Protein AF-A0ABD5WIT3-F1 (afdb_monomer_lite)

Structure (mmCIF, N/CA/C/O backbone):
data_AF-A0ABD5WIT3-F1
#
_entry.id   AF-A0ABD5WIT3-F1
#
loop_
_atom_site.group_PDB
_atom_site.id
_atom_site.type_symbol
_atom_site.label_atom_id
_atom_site.label_alt_id
_atom_site.label_comp_id
_atom_site.label_asym_id
_atom_site.label_entity_id
_atom_site.label_seq_id
_at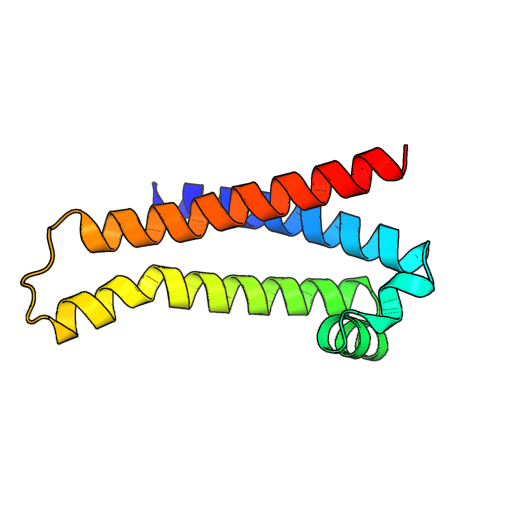om_site.pdbx_PDB_ins_code
_atom_site.Cartn_x
_atom_site.Cartn_y
_atom_site.Cartn_z
_atom_site.occupancy
_atom_site.B_iso_or_equiv
_atom_site.auth_seq_id
_atom_site.auth_comp_id
_atom_site.auth_asym_id
_atom_site.auth_atom_id
_atom_site.pdbx_PDB_model_num
ATOM 1 N N . MET A 1 1 ? -11.327 -15.765 6.861 1.00 55.47 1 MET A N 1
ATOM 2 C CA . MET A 1 1 ? -11.688 -15.205 5.536 1.00 55.47 1 MET A CA 1
ATOM 3 C C . MET A 1 1 ? -11.365 -13.712 5.403 1.00 55.47 1 MET A C 1
ATOM 5 O O . MET A 1 1 ? -10.609 -13.370 4.510 1.00 55.47 1 MET A O 1
ATOM 9 N N . ARG A 1 2 ? -11.800 -12.834 6.323 1.00 69.38 2 ARG A N 1
ATOM 10 C CA . ARG A 1 2 ? -11.627 -11.361 6.233 1.00 69.38 2 ARG A CA 1
ATOM 11 C C . ARG A 1 2 ? -10.185 -10.846 6.015 1.00 69.38 2 ARG A C 1
ATOM 13 O O . ARG A 1 2 ? -9.985 -9.923 5.238 1.00 69.38 2 ARG A O 1
ATOM 20 N N . ARG A 1 3 ? -9.174 -11.452 6.659 1.00 75.12 3 ARG A N 1
ATOM 21 C CA . ARG A 1 3 ? -7.756 -11.041 6.523 1.00 75.12 3 ARG A CA 1
ATOM 22 C C . ARG A 1 3 ? -7.177 -11.315 5.132 1.00 75.12 3 ARG A C 1
ATOM 24 O O . ARG A 1 3 ? -6.445 -10.486 4.611 1.00 75.12 3 ARG A O 1
ATOM 31 N N . VAL A 1 4 ? -7.540 -12.450 4.530 1.00 82.88 4 VAL A N 1
ATOM 32 C CA . VAL A 1 4 ? -7.077 -12.831 3.185 1.00 82.88 4 VAL A CA 1
ATOM 33 C C . VAL A 1 4 ? -7.643 -11.868 2.145 1.00 82.88 4 VAL A C 1
ATOM 35 O O . VAL A 1 4 ? -6.913 -11.425 1.270 1.00 82.88 4 VAL A O 1
ATOM 38 N N . THR A 1 5 ? -8.909 -11.469 2.287 1.00 85.44 5 THR A N 1
ATOM 39 C CA . THR A 1 5 ? -9.546 -10.490 1.396 1.00 85.44 5 THR A CA 1
ATOM 40 C C . THR A 1 5 ? -8.882 -9.112 1.475 1.00 85.44 5 THR A C 1
ATOM 42 O O . THR A 1 5 ? -8.625 -8.504 0.443 1.00 85.44 5 THR A O 1
ATOM 45 N N . LEU A 1 6 ? -8.554 -8.635 2.682 1.00 83.44 6 LEU A N 1
ATOM 46 C CA . LEU A 1 6 ? -7.845 -7.362 2.873 1.00 83.44 6 LEU A CA 1
ATOM 47 C C . LEU A 1 6 ? -6.425 -7.401 2.291 1.00 83.44 6 LEU A C 1
ATOM 49 O O . LEU A 1 6 ? -6.015 -6.468 1.605 1.00 83.44 6 LEU A O 1
ATOM 53 N N . ALA A 1 7 ? -5.701 -8.500 2.516 1.00 84.75 7 ALA A N 1
ATOM 54 C CA . ALA A 1 7 ? -4.371 -8.698 1.947 1.00 84.75 7 ALA A CA 1
ATOM 55 C C . ALA A 1 7 ? -4.412 -8.769 0.413 1.00 84.75 7 ALA A C 1
ATOM 57 O O . ALA A 1 7 ? -3.576 -8.158 -0.247 1.00 84.75 7 ALA A O 1
ATOM 58 N N . ALA A 1 8 ? -5.404 -9.460 -0.156 1.00 86.12 8 ALA A N 1
ATOM 59 C CA . ALA A 1 8 ? -5.602 -9.542 -1.599 1.00 86.12 8 ALA A CA 1
ATOM 60 C C . ALA A 1 8 ? -5.913 -8.167 -2.210 1.00 86.12 8 ALA A C 1
ATOM 62 O O . ALA A 1 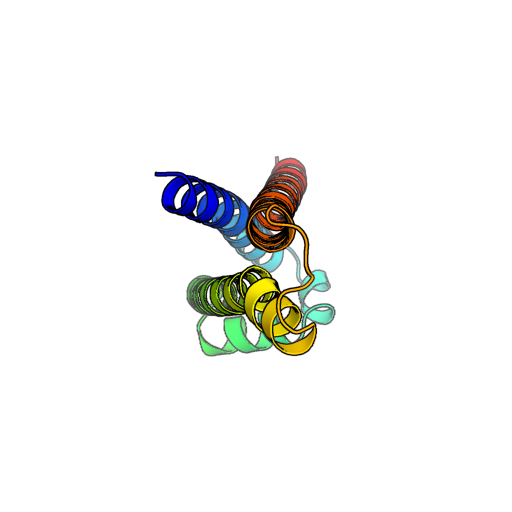8 ? -5.295 -7.796 -3.202 1.00 86.12 8 ALA A O 1
ATOM 63 N N . ALA A 1 9 ? -6.807 -7.384 -1.596 1.00 87.12 9 ALA A N 1
ATOM 64 C CA . ALA A 1 9 ? -7.114 -6.030 -2.058 1.00 87.12 9 ALA A CA 1
ATOM 65 C C . ALA A 1 9 ? -5.866 -5.128 -2.047 1.00 87.12 9 ALA A C 1
ATOM 67 O O . ALA A 1 9 ? -5.592 -4.445 -3.034 1.00 87.12 9 ALA A O 1
ATOM 68 N N . LEU A 1 10 ? -5.072 -5.175 -0.969 1.00 87.50 10 LEU A N 1
ATOM 69 C CA . LEU A 1 10 ? -3.815 -4.428 -0.877 1.00 87.50 10 LEU A CA 1
ATOM 70 C C . LEU A 1 10 ? -2.809 -4.864 -1.951 1.00 87.50 10 LEU A C 1
ATOM 72 O O . LEU A 1 10 ? -2.204 -4.009 -2.595 1.00 87.50 10 LEU A O 1
ATOM 76 N N . LEU A 1 11 ? -2.642 -6.175 -2.150 1.00 89.62 11 LEU A N 1
ATOM 77 C CA . LEU A 1 11 ? -1.747 -6.735 -3.166 1.00 89.62 11 LEU A CA 1
ATOM 78 C C . LEU A 1 11 ? -2.128 -6.278 -4.573 1.00 89.62 11 LEU A C 1
ATOM 80 O O . LEU A 1 11 ? -1.254 -5.863 -5.328 1.00 89.62 11 LEU A O 1
ATOM 84 N N . VAL A 1 12 ? -3.418 -6.319 -4.911 1.00 89.88 12 VAL A N 1
ATOM 85 C CA . VAL A 1 12 ? -3.917 -5.874 -6.219 1.00 89.88 12 VAL A CA 1
ATOM 86 C C . VAL A 1 12 ? -3.655 -4.383 -6.418 1.00 89.88 12 VAL A C 1
ATOM 88 O O . VAL A 1 12 ? -3.056 -4.004 -7.424 1.00 89.88 12 VAL A O 1
ATOM 91 N N . GLY A 1 13 ? -4.034 -3.542 -5.448 1.00 86.62 13 GLY A N 1
ATOM 92 C CA . GLY A 1 13 ? -3.812 -2.097 -5.530 1.00 86.62 13 GLY A CA 1
ATOM 93 C C . GLY A 1 13 ? -2.332 -1.750 -5.686 1.00 86.62 13 GLY A C 1
ATOM 94 O O . GLY A 1 13 ? -1.958 -0.992 -6.579 1.00 86.62 13 GLY A O 1
ATOM 95 N N . LYS A 1 14 ? -1.463 -2.356 -4.866 1.00 89.19 14 LYS A N 1
ATOM 96 C CA . LYS A 1 14 ? -0.020 -2.096 -4.924 1.00 89.19 14 LYS A CA 1
ATOM 97 C C . LYS A 1 14 ? 0.638 -2.665 -6.178 1.00 89.19 14 LYS A C 1
ATOM 99 O O . LYS A 1 14 ? 1.567 -2.056 -6.698 1.00 89.19 14 LYS A O 1
ATOM 104 N N . GLY A 1 15 ? 0.153 -3.800 -6.679 1.00 83.19 15 GLY A N 1
ATOM 105 C CA . GLY A 1 15 ? 0.604 -4.369 -7.944 1.00 83.19 15 GLY A CA 1
ATOM 106 C C . GLY A 1 15 ? 0.346 -3.419 -9.112 1.00 83.19 15 GLY A C 1
ATOM 107 O O . GLY A 1 15 ? 1.248 -3.173 -9.909 1.00 83.19 15 GLY A O 1
ATOM 108 N N . LEU A 1 16 ? -0.845 -2.821 -9.173 1.00 84.69 16 LEU A N 1
ATOM 109 C CA . LEU A 1 16 ? -1.188 -1.853 -10.214 1.00 84.69 16 LEU A CA 1
ATOM 110 C C . LEU A 1 16 ? -0.301 -0.592 -10.154 1.00 84.69 16 LEU A C 1
ATOM 112 O O . LEU A 1 16 ? 0.240 -0.171 -11.176 1.00 84.69 16 LEU A O 1
ATOM 116 N N . ASP A 1 17 ? -0.103 -0.035 -8.956 1.00 87.56 17 ASP A N 1
ATOM 117 C CA . ASP A 1 17 ? 0.811 1.090 -8.693 1.00 87.56 17 ASP A CA 1
ATOM 118 C C . ASP A 1 17 ? 2.259 0.774 -9.105 1.00 87.56 17 ASP A C 1
ATOM 120 O O . ASP A 1 17 ? 2.929 1.581 -9.751 1.00 87.56 17 ASP A O 1
ATOM 124 N N . ALA A 1 18 ? 2.736 -0.432 -8.788 1.00 83.50 18 ALA A N 1
ATOM 125 C CA . ALA A 1 18 ? 4.077 -0.890 -9.128 1.00 83.50 18 ALA A CA 1
ATOM 126 C C . ALA A 1 18 ? 4.306 -0.971 -10.637 1.00 83.50 18 ALA A C 1
ATOM 128 O O . ALA A 1 18 ? 5.308 -0.451 -11.133 1.00 83.50 18 ALA A O 1
ATOM 129 N N . VAL A 1 19 ? 3.381 -1.595 -11.370 1.00 82.50 19 VAL A N 1
ATOM 130 C CA . VAL A 1 19 ? 3.489 -1.685 -12.831 1.00 82.50 19 VAL A CA 1
ATOM 131 C C . VAL A 1 19 ? 3.450 -0.285 -13.438 1.00 82.50 19 VAL A C 1
ATOM 133 O O . VAL A 1 19 ? 4.329 0.050 -14.230 1.00 82.50 19 VAL A O 1
ATOM 136 N N . SER A 1 20 ? 2.505 0.558 -13.014 1.00 80.75 20 SER A N 1
ATOM 137 C CA . SER A 1 20 ? 2.423 1.947 -13.467 1.00 80.75 20 SER A CA 1
ATOM 138 C C . SER A 1 20 ? 3.734 2.712 -13.237 1.00 80.75 20 SER A C 1
ATOM 140 O O . SER A 1 20 ? 4.249 3.345 -14.157 1.00 80.75 20 SER A O 1
ATOM 142 N N . THR A 1 21 ? 4.309 2.613 -12.037 1.00 80.94 21 THR A N 1
ATOM 143 C CA . THR A 1 21 ? 5.538 3.326 -11.663 1.00 80.94 21 THR A CA 1
ATOM 144 C C . THR A 1 21 ? 6.718 2.905 -12.534 1.00 80.94 21 THR A C 1
ATOM 146 O O . THR A 1 21 ? 7.478 3.751 -13.006 1.00 80.94 21 THR A O 1
ATOM 149 N N . VAL A 1 22 ? 6.865 1.602 -12.791 1.00 80.62 22 VAL A N 1
ATOM 150 C CA . VAL A 1 22 ? 7.915 1.083 -13.677 1.00 80.62 22 VAL A CA 1
ATOM 151 C C . VAL A 1 22 ? 7.748 1.619 -15.099 1.00 80.62 22 VAL A C 1
ATOM 153 O O . VAL A 1 22 ? 8.744 1.993 -15.718 1.00 80.62 22 VAL A O 1
ATOM 156 N N . VAL A 1 23 ? 6.517 1.685 -15.613 1.00 78.06 23 VAL A N 1
ATOM 157 C CA . VAL A 1 23 ? 6.247 2.204 -16.961 1.00 78.06 23 VAL A CA 1
ATOM 158 C C . VAL A 1 23 ? 6.541 3.705 -17.041 1.00 78.06 23 VAL A C 1
ATOM 160 O O . VAL A 1 23 ? 7.276 4.133 -17.928 1.00 78.06 23 VAL A O 1
ATOM 163 N N . VAL A 1 24 ? 6.067 4.503 -16.082 1.00 74.38 24 VAL A N 1
ATOM 164 C CA . VAL A 1 24 ? 6.315 5.955 -16.048 1.00 74.38 24 VAL A CA 1
ATOM 165 C C . VAL A 1 24 ? 7.811 6.267 -15.936 1.00 74.38 24 VAL A C 1
ATOM 167 O O . VAL A 1 24 ? 8.319 7.094 -16.688 1.00 74.38 24 VAL A O 1
ATOM 170 N N . LEU A 1 25 ? 8.555 5.577 -15.066 1.00 72.38 25 LEU A N 1
ATOM 171 C CA . LEU A 1 25 ? 10.002 5.798 -14.899 1.00 72.38 25 LEU A CA 1
ATOM 172 C C . LEU A 1 25 ? 10.847 5.322 -16.089 1.00 72.38 25 LEU A C 1
ATOM 174 O O . LEU A 1 25 ? 11.999 5.738 -16.232 1.00 72.38 25 LEU A O 1
ATOM 178 N N . ARG A 1 26 ? 10.307 4.433 -16.928 1.00 70.69 26 ARG A N 1
ATOM 179 C CA . ARG A 1 26 ? 10.915 4.067 -18.215 1.00 70.69 26 ARG A CA 1
ATOM 180 C C . ARG A 1 26 ? 10.707 5.148 -19.274 1.00 70.69 26 ARG A C 1
ATOM 182 O O . ARG A 1 26 ? 11.542 5.247 -20.165 1.00 70.69 26 ARG A O 1
ATOM 189 N N . LEU A 1 27 ? 9.620 5.912 -19.181 1.00 66.06 27 LEU A N 1
ATOM 190 C CA . LEU A 1 27 ? 9.210 6.899 -20.181 1.00 66.06 27 LEU A CA 1
ATOM 191 C C . LEU A 1 27 ? 9.590 8.340 -19.820 1.00 66.06 27 LEU A C 1
ATOM 193 O O . LEU A 1 27 ? 9.653 9.178 -20.712 1.00 66.06 27 LEU A O 1
ATOM 197 N N . SER A 1 28 ? 9.832 8.645 -18.542 1.00 62.41 28 SER A N 1
ATOM 198 C CA . SER A 1 28 ? 10.010 10.021 -18.072 1.00 62.41 28 SER A CA 1
ATOM 199 C C . SER A 1 28 ? 11.264 10.191 -17.214 1.00 62.41 28 SER A C 1
ATOM 201 O O . SER A 1 28 ? 11.350 9.691 -16.089 1.00 62.41 28 SER A O 1
ATOM 203 N N . ASP A 1 29 ? 12.235 10.945 -17.737 1.00 58.78 29 ASP A N 1
ATOM 204 C CA . ASP A 1 29 ? 13.487 11.261 -17.040 1.00 58.78 29 ASP A CA 1
ATOM 205 C C . ASP A 1 29 ? 13.285 12.241 -15.869 1.00 58.78 29 ASP A C 1
ATOM 207 O O . ASP A 1 29 ? 14.010 12.170 -14.879 1.00 58.78 29 ASP A O 1
ATOM 211 N N . SER A 1 30 ? 12.255 13.097 -15.922 1.00 54.91 30 SER A N 1
ATOM 212 C CA . SER A 1 30 ? 11.985 14.135 -14.909 1.00 54.91 30 SER A CA 1
ATOM 213 C C . SER A 1 30 ? 11.486 13.576 -13.566 1.00 54.91 30 SER A C 1
ATOM 215 O O . SER A 1 30 ? 11.781 14.126 -12.506 1.00 54.91 30 SER A O 1
ATOM 217 N N . VAL A 1 31 ? 10.802 12.426 -13.563 1.00 50.16 31 VAL A N 1
ATOM 218 C CA . VAL A 1 31 ? 10.286 11.801 -12.326 1.00 50.16 31 VAL A CA 1
ATOM 219 C C . VAL A 1 31 ? 11.420 11.220 -11.465 1.00 50.16 31 VAL A C 1
ATOM 221 O O . VAL A 1 31 ? 11.273 11.088 -10.248 1.00 50.16 31 VAL A O 1
ATOM 224 N N . ARG A 1 32 ? 12.598 10.947 -12.051 1.00 51.34 32 ARG A N 1
ATOM 225 C CA . ARG A 1 32 ? 13.756 10.382 -11.334 1.00 51.34 32 ARG A CA 1
ATOM 226 C C . ARG A 1 32 ? 14.285 11.267 -10.204 1.00 51.34 32 ARG A C 1
ATOM 228 O O . ARG A 1 32 ? 14.941 10.738 -9.309 1.00 51.34 32 ARG A O 1
ATOM 235 N N . GLU A 1 33 ? 14.023 12.571 -10.213 1.00 49.25 33 GLU A N 1
ATOM 236 C CA . GLU A 1 33 ? 14.551 13.496 -9.198 1.00 49.25 33 GLU A CA 1
ATOM 237 C C . GLU A 1 33 ? 13.742 13.514 -7.891 1.00 49.25 33 GLU A C 1
ATOM 239 O O . GLU A 1 33 ? 14.284 13.854 -6.843 1.00 49.25 33 GLU A O 1
ATOM 244 N N . SER A 1 34 ? 12.474 13.089 -7.913 1.00 50.47 34 SER A N 1
ATOM 245 C CA . SER A 1 34 ? 11.536 13.306 -6.797 1.00 50.47 34 SER A CA 1
ATOM 246 C C . SER A 1 34 ? 11.404 12.138 -5.809 1.00 50.47 34 SER A C 1
ATOM 248 O O . SER A 1 34 ? 10.822 12.309 -4.738 1.00 50.47 34 SER A O 1
ATOM 250 N N . VAL A 1 35 ? 11.963 10.955 -6.108 1.00 65.19 35 VAL A N 1
ATOM 251 C CA . VAL A 1 35 ? 11.830 9.762 -5.244 1.00 65.19 35 VAL A CA 1
ATOM 252 C C . VAL A 1 35 ? 13.187 9.068 -5.022 1.00 65.19 35 VAL A C 1
ATOM 254 O O . VAL A 1 35 ? 13.502 8.078 -5.694 1.00 65.19 35 VAL A O 1
ATOM 257 N N . PRO A 1 36 ? 14.012 9.542 -4.065 1.00 74.12 36 PRO A N 1
ATOM 258 C CA . PRO A 1 36 ? 15.406 9.110 -3.925 1.00 74.12 36 PRO A CA 1
ATOM 259 C C . PRO A 1 36 ? 15.556 7.619 -3.596 1.00 74.12 36 PRO A C 1
ATOM 261 O O . PRO A 1 36 ? 16.433 6.957 -4.152 1.00 74.12 36 PRO A O 1
ATOM 264 N N . LEU A 1 37 ? 14.673 7.066 -2.756 1.00 77.19 37 LEU A N 1
ATOM 265 C CA . LEU A 1 37 ? 14.702 5.646 -2.389 1.00 77.19 37 LEU A CA 1
ATOM 266 C C . LEU A 1 37 ? 14.333 4.738 -3.570 1.00 77.19 37 LEU A C 1
ATOM 268 O O . LEU A 1 37 ? 15.027 3.763 -3.842 1.00 77.19 37 LEU A O 1
ATOM 272 N N . SER A 1 38 ? 13.266 5.077 -4.298 1.00 74.56 38 SER A N 1
ATOM 273 C CA . SER A 1 38 ? 12.812 4.289 -5.450 1.00 74.56 38 SER A CA 1
ATOM 274 C C . SER A 1 38 ? 13.863 4.266 -6.551 1.00 74.56 38 SER A C 1
ATOM 276 O O . SER A 1 38 ? 14.212 3.203 -7.063 1.00 74.56 38 SER A O 1
ATOM 278 N N . ARG A 1 39 ? 14.490 5.419 -6.815 1.00 76.19 39 ARG A N 1
ATOM 279 C CA . ARG A 1 39 ? 15.615 5.514 -7.745 1.00 76.19 39 ARG A CA 1
ATOM 280 C C . ARG A 1 39 ? 16.799 4.653 -7.312 1.00 76.19 39 ARG A C 1
ATOM 282 O O . ARG A 1 39 ? 17.329 3.918 -8.137 1.00 76.19 39 ARG A O 1
ATOM 289 N N . ALA A 1 40 ? 17.223 4.744 -6.050 1.00 83.12 40 ALA A N 1
ATOM 290 C CA . ALA A 1 40 ? 18.371 3.985 -5.556 1.00 83.12 40 ALA A CA 1
ATOM 291 C C . ALA A 1 40 ? 18.150 2.472 -5.705 1.00 83.12 40 ALA A C 1
ATOM 293 O O . ALA A 1 40 ? 19.014 1.761 -6.214 1.00 83.12 40 ALA A O 1
ATOM 294 N N . LEU A 1 41 ? 16.957 1.995 -5.345 1.00 82.81 41 LEU A N 1
ATOM 295 C CA . LEU A 1 41 ? 16.604 0.583 -5.457 1.00 82.81 41 LEU A CA 1
ATOM 296 C C . LEU A 1 41 ? 16.505 0.118 -6.912 1.00 82.81 41 LEU A C 1
ATOM 298 O O . LEU A 1 41 ? 16.984 -0.964 -7.237 1.00 82.81 41 LEU A O 1
ATOM 302 N N . MET A 1 42 ? 15.942 0.935 -7.804 1.00 82.75 42 MET A N 1
ATOM 303 C CA . MET A 1 42 ? 15.872 0.603 -9.229 1.00 82.75 42 MET A CA 1
ATOM 304 C C . MET A 1 42 ? 17.225 0.689 -9.940 1.00 82.75 42 MET A C 1
ATOM 306 O O . MET A 1 42 ? 17.455 -0.061 -10.884 1.00 82.75 42 MET A O 1
ATOM 310 N N . ALA A 1 43 ? 18.126 1.569 -9.502 1.00 83.50 43 ALA A N 1
ATOM 311 C CA . ALA A 1 43 ? 19.496 1.619 -10.006 1.00 83.50 43 ALA A CA 1
ATOM 312 C C . ALA A 1 43 ? 20.290 0.375 -9.586 1.00 83.50 43 ALA A C 1
ATOM 314 O O . ALA A 1 43 ? 21.089 -0.136 -10.364 1.00 83.50 43 ALA A O 1
ATOM 315 N N . TRP A 1 44 ? 20.045 -0.127 -8.373 1.00 86.06 44 TRP A N 1
ATOM 316 C CA . TRP A 1 44 ? 20.765 -1.273 -7.826 1.00 86.06 44 TRP A CA 1
ATOM 317 C C . TRP A 1 44 ? 20.223 -2.627 -8.312 1.00 86.06 44 TRP A C 1
ATOM 319 O O . TRP A 1 44 ? 21.000 -3.529 -8.605 1.00 86.06 44 TRP A O 1
ATOM 329 N N . LEU A 1 45 ? 18.898 -2.771 -8.434 1.00 86.94 45 LEU A N 1
ATOM 330 C CA . LEU A 1 45 ? 18.223 -4.050 -8.724 1.00 86.94 45 LEU A CA 1
ATOM 331 C C . LEU A 1 45 ? 17.498 -4.075 -10.081 1.00 86.94 45 LEU A C 1
ATOM 333 O O . LEU A 1 45 ? 16.795 -5.034 -10.404 1.00 86.94 45 LEU A O 1
ATOM 337 N N . GLY A 1 46 ? 17.617 -3.005 -10.867 1.00 84.69 46 GLY A N 1
AT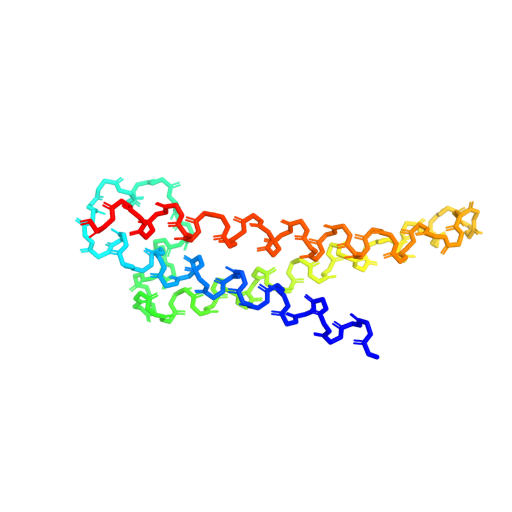OM 338 C CA . GLY A 1 46 ? 16.784 -2.768 -12.042 1.00 84.69 46 GLY A CA 1
ATOM 339 C C . GLY A 1 46 ? 15.348 -2.348 -11.677 1.00 84.69 46 GLY A C 1
ATOM 340 O O . GLY A 1 46 ? 14.924 -2.477 -10.526 1.00 84.69 46 GLY A O 1
ATOM 341 N N . PRO A 1 47 ? 14.545 -1.866 -12.645 1.00 80.88 47 PRO A N 1
ATOM 342 C CA . PRO A 1 47 ? 13.210 -1.323 -12.367 1.00 80.88 47 PRO A CA 1
ATOM 343 C C . PRO A 1 47 ? 12.255 -2.323 -11.704 1.00 80.88 47 PRO A C 1
ATOM 345 O O . PRO A 1 47 ? 11.574 -1.990 -10.738 1.00 80.88 47 PRO A O 1
ATOM 348 N N . VAL A 1 48 ? 12.245 -3.568 -12.192 1.00 80.88 48 VAL A N 1
ATOM 349 C CA . VAL A 1 48 ? 11.370 -4.629 -11.671 1.00 80.88 48 VAL A CA 1
ATOM 350 C C . VAL A 1 48 ? 11.814 -5.062 -10.274 1.00 80.88 48 VAL A C 1
ATOM 352 O O . VAL A 1 48 ? 10.990 -5.116 -9.365 1.00 80.88 48 VAL A O 1
ATOM 355 N N . GLY A 1 49 ? 13.113 -5.317 -10.078 1.00 80.81 49 GLY A N 1
ATOM 356 C CA . GLY A 1 49 ? 13.655 -5.732 -8.782 1.00 80.81 49 GLY A CA 1
ATOM 357 C C . GLY A 1 49 ? 13.506 -4.649 -7.711 1.00 80.81 49 GLY A C 1
ATOM 358 O O . GLY A 1 49 ? 13.061 -4.934 -6.600 1.00 80.81 49 GLY A O 1
ATOM 359 N N . GLY A 1 50 ? 13.788 -3.391 -8.064 1.00 84.94 50 GLY A N 1
ATOM 360 C CA . GLY A 1 50 ? 13.615 -2.248 -7.170 1.00 84.94 50 GLY A CA 1
ATOM 361 C C . GLY A 1 50 ? 12.159 -2.055 -6.742 1.00 84.94 50 GLY A C 1
ATOM 362 O O . GLY A 1 50 ? 11.888 -1.863 -5.556 1.00 84.94 50 GLY A O 1
ATOM 363 N N . MET A 1 51 ? 11.209 -2.183 -7.677 1.00 84.25 51 MET A N 1
ATOM 364 C CA . MET A 1 51 ? 9.786 -2.066 -7.353 1.00 84.25 51 MET A CA 1
ATOM 365 C C . MET A 1 51 ? 9.254 -3.265 -6.558 1.00 84.25 51 MET A C 1
ATOM 367 O O . MET A 1 51 ? 8.418 -3.087 -5.670 1.00 84.25 51 MET A O 1
ATOM 371 N N . ALA A 1 52 ? 9.747 -4.478 -6.824 1.00 82.56 52 ALA A N 1
ATOM 372 C CA . ALA A 1 52 ? 9.397 -5.665 -6.046 1.00 82.56 52 ALA A CA 1
ATOM 373 C C . ALA A 1 52 ? 9.835 -5.516 -4.580 1.00 82.56 52 ALA A C 1
ATOM 375 O O . ALA A 1 52 ? 9.038 -5.751 -3.670 1.00 82.56 52 ALA A O 1
ATOM 376 N N . LEU A 1 53 ? 11.063 -5.039 -4.342 1.00 88.81 53 LEU A N 1
ATOM 377 C CA . LEU A 1 53 ? 11.554 -4.777 -2.991 1.00 88.81 53 LEU A CA 1
ATOM 378 C C . LEU A 1 53 ? 10.769 -3.651 -2.306 1.00 88.81 53 LEU A C 1
ATOM 380 O O . LEU A 1 53 ? 10.354 -3.807 -1.160 1.00 88.81 53 LEU A O 1
ATOM 384 N N . LEU A 1 54 ? 10.497 -2.545 -3.005 1.00 86.12 54 LEU A N 1
ATOM 385 C CA . LEU A 1 54 ? 9.643 -1.474 -2.480 1.00 86.12 54 LEU A CA 1
ATOM 386 C C . LEU A 1 54 ? 8.247 -1.962 -2.117 1.00 86.12 54 LEU A C 1
ATOM 388 O O . LEU A 1 54 ? 7.693 -1.545 -1.102 1.00 86.12 54 LEU A O 1
ATOM 392 N N . THR A 1 55 ? 7.675 -2.836 -2.939 1.00 86.44 55 THR A N 1
ATOM 393 C CA . THR A 1 55 ? 6.371 -3.445 -2.686 1.00 86.44 55 THR A CA 1
ATOM 394 C C . THR A 1 55 ? 6.420 -4.281 -1.414 1.00 86.44 55 THR A C 1
ATOM 396 O O . THR A 1 55 ? 5.588 -4.072 -0.535 1.00 86.44 55 THR A O 1
ATOM 399 N N . ALA A 1 56 ? 7.430 -5.142 -1.259 1.00 88.88 56 ALA A N 1
ATOM 400 C CA . ALA A 1 56 ? 7.622 -5.934 -0.047 1.00 88.88 56 ALA A CA 1
ATOM 401 C C . ALA A 1 56 ? 7.777 -5.050 1.203 1.00 88.88 56 ALA A C 1
ATOM 403 O O . ALA A 1 56 ? 7.061 -5.245 2.184 1.00 88.88 56 ALA A O 1
ATOM 404 N N . VAL A 1 57 ? 8.638 -4.028 1.149 1.00 89.62 57 VAL A N 1
ATOM 405 C CA . VAL A 1 57 ? 8.826 -3.069 2.252 1.00 89.62 57 VAL A CA 1
ATOM 406 C C . VAL A 1 57 ? 7.519 -2.347 2.577 1.00 89.62 57 VAL A C 1
ATOM 408 O O . VAL A 1 57 ? 7.136 -2.264 3.741 1.00 89.62 57 VAL A O 1
ATOM 411 N N . THR A 1 58 ? 6.792 -1.880 1.559 1.00 87.81 58 THR A N 1
ATOM 412 C CA . THR A 1 58 ? 5.495 -1.211 1.740 1.00 87.81 58 THR A CA 1
ATOM 413 C C . THR A 1 58 ? 4.497 -2.138 2.426 1.00 87.81 58 THR A C 1
ATOM 415 O O . THR A 1 58 ? 3.844 -1.726 3.378 1.00 87.81 58 THR A O 1
ATOM 418 N N . MET A 1 59 ? 4.392 -3.397 1.992 1.00 89.12 59 MET A N 1
ATOM 419 C CA . MET A 1 59 ? 3.491 -4.367 2.615 1.00 89.12 59 MET A CA 1
ATOM 420 C C . MET A 1 59 ? 3.838 -4.626 4.081 1.00 89.12 59 MET A C 1
ATOM 422 O O . MET A 1 59 ? 2.932 -4.697 4.908 1.00 89.12 59 MET A O 1
ATOM 426 N N . VAL A 1 60 ? 5.129 -4.721 4.416 1.00 91.25 60 VAL A N 1
ATOM 427 C CA . VAL A 1 60 ? 5.584 -4.873 5.806 1.00 91.25 60 VAL A CA 1
ATOM 428 C C . VAL A 1 60 ? 5.199 -3.650 6.636 1.00 91.25 60 VAL A C 1
ATOM 430 O O . VAL A 1 60 ? 4.596 -3.804 7.693 1.00 91.25 60 VAL A O 1
ATOM 433 N N . VAL A 1 61 ? 5.483 -2.438 6.152 1.00 91.19 61 VAL A N 1
ATOM 434 C CA . VAL A 1 61 ? 5.160 -1.189 6.864 1.00 91.19 61 VAL A CA 1
ATOM 435 C C . VAL A 1 61 ? 3.651 -1.033 7.061 1.00 91.19 61 VAL A C 1
ATOM 437 O O . VAL A 1 61 ? 3.207 -0.724 8.165 1.00 91.19 61 VAL A O 1
ATOM 440 N N . VAL A 1 62 ? 2.848 -1.299 6.027 1.00 90.69 62 VAL A N 1
ATOM 441 C CA . VAL A 1 62 ? 1.379 -1.251 6.108 1.00 90.69 62 VAL A CA 1
ATOM 442 C C . VAL A 1 62 ? 0.852 -2.312 7.074 1.00 90.69 62 VAL A C 1
ATOM 444 O O . VAL A 1 62 ? -0.051 -2.027 7.855 1.00 90.69 62 VAL A O 1
ATOM 447 N N . GLY A 1 63 ? 1.440 -3.511 7.076 1.00 90.69 63 GLY A N 1
ATOM 448 C CA . GLY A 1 63 ? 1.108 -4.560 8.036 1.00 90.69 63 GLY A CA 1
ATOM 449 C C . GLY A 1 63 ? 1.399 -4.142 9.476 1.00 90.69 63 GLY A C 1
ATOM 450 O O . GLY A 1 63 ? 0.524 -4.247 10.330 1.00 90.69 63 GLY A O 1
ATOM 451 N N . LEU A 1 64 ? 2.588 -3.593 9.741 1.00 91.94 64 LEU A N 1
ATOM 452 C CA . LEU A 1 64 ? 2.953 -3.062 11.058 1.00 91.94 64 LEU A CA 1
ATOM 453 C C . LEU A 1 64 ? 2.008 -1.940 11.499 1.00 91.94 64 LEU A C 1
ATOM 455 O O . LEU A 1 64 ? 1.568 -1.921 12.646 1.00 91.94 64 LEU A O 1
ATOM 459 N N . LEU A 1 65 ? 1.649 -1.037 10.586 1.00 92.50 65 LEU A N 1
ATOM 460 C CA . LEU A 1 65 ? 0.707 0.041 10.866 1.00 92.50 65 LEU A CA 1
ATOM 461 C C . LEU A 1 65 ? -0.695 -0.498 11.179 1.00 92.50 65 LEU A C 1
ATOM 463 O O . LEU A 1 65 ? -1.318 -0.057 12.141 1.00 92.50 65 LEU A O 1
ATOM 467 N N . ALA A 1 66 ? -1.180 -1.481 10.422 1.00 89.88 66 ALA A N 1
ATOM 468 C CA . ALA A 1 66 ? -2.467 -2.122 10.676 1.00 89.88 66 ALA A CA 1
ATOM 469 C C . ALA A 1 66 ? -2.491 -2.836 12.041 1.00 89.88 66 ALA A C 1
ATOM 471 O O . ALA A 1 66 ? -3.506 -2.822 12.736 1.00 89.88 66 ALA A O 1
ATOM 472 N N . GLU A 1 67 ? -1.371 -3.436 12.444 1.00 91.25 67 GLU A N 1
ATOM 473 C CA . GLU A 1 67 ? -1.217 -4.128 13.727 1.00 91.25 67 GLU A CA 1
ATOM 474 C C . GLU A 1 67 ? -0.917 -3.185 14.906 1.00 91.25 67 GLU A C 1
ATOM 476 O O . GLU A 1 67 ? -1.084 -3.579 16.062 1.00 91.25 67 GLU A O 1
ATOM 481 N N . SER A 1 68 ? -0.553 -1.924 14.647 1.00 91.88 68 SER A N 1
ATOM 482 C CA . SER A 1 68 ? -0.241 -0.933 15.691 1.00 91.88 68 SER A CA 1
ATOM 483 C C . SER A 1 68 ? -1.392 -0.701 16.674 1.00 91.88 68 SER A C 1
ATOM 485 O O . SER A 1 68 ? -1.153 -0.416 17.846 1.00 91.88 68 SER A O 1
ATOM 487 N N . GLY A 1 69 ? -2.638 -0.925 16.242 1.00 87.69 69 GLY A N 1
ATOM 488 C CA . GLY A 1 69 ? -3.818 -0.848 17.101 1.00 87.69 69 GLY A CA 1
ATOM 489 C C . GLY A 1 69 ? -3.748 -1.783 18.308 1.00 87.69 69 GLY A C 1
ATOM 490 O O . GLY A 1 69 ? -4.225 -1.412 19.370 1.00 87.69 69 GLY A O 1
ATOM 491 N N . VAL A 1 70 ? -3.099 -2.948 18.183 1.00 90.81 70 VAL A N 1
ATOM 492 C CA . VAL A 1 70 ? -2.902 -3.885 19.306 1.00 90.81 70 VAL A CA 1
ATOM 493 C C . VAL A 1 70 ? -1.934 -3.312 20.338 1.00 90.81 70 VAL A C 1
ATOM 495 O O . VAL A 1 70 ? -2.125 -3.490 21.538 1.00 90.81 70 VAL A O 1
ATOM 498 N N . LEU A 1 71 ? -0.878 -2.633 19.885 1.00 90.94 71 LEU A N 1
ATOM 499 C CA . LEU A 1 71 ? 0.063 -1.978 20.789 1.00 90.94 71 LEU A CA 1
ATOM 500 C C . LEU A 1 71 ? -0.624 -0.821 21.522 1.00 90.94 71 LEU A C 1
ATOM 502 O O . LEU A 1 71 ? -0.462 -0.694 22.729 1.00 90.94 71 LEU 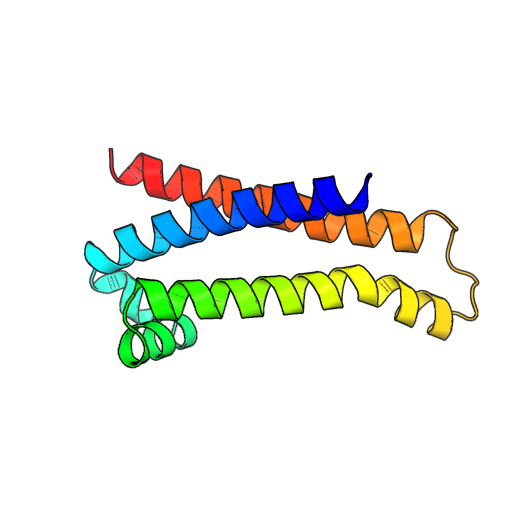A O 1
ATOM 506 N N . ILE A 1 72 ? -1.415 -0.024 20.802 1.00 89.44 72 ILE A N 1
ATOM 507 C CA . ILE A 1 72 ? -2.177 1.091 21.375 1.00 89.44 72 ILE A CA 1
ATOM 508 C C . ILE A 1 72 ? -3.192 0.585 22.401 1.00 89.44 72 ILE A C 1
ATOM 510 O O . ILE A 1 72 ? -3.248 1.121 23.500 1.00 89.44 72 ILE A O 1
ATOM 514 N N . ASP A 1 73 ? -3.937 -0.472 22.077 1.00 91.06 73 ASP A N 1
ATOM 515 C CA . ASP A 1 73 ? -4.898 -1.093 22.991 1.00 91.06 73 ASP A CA 1
ATOM 516 C C . ASP A 1 73 ? -4.230 -1.566 24.292 1.00 91.06 73 ASP A C 1
ATOM 518 O O . ASP A 1 73 ? -4.679 -1.246 25.391 1.00 91.06 73 ASP A O 1
ATOM 522 N N . ARG A 1 74 ? -3.067 -2.221 24.181 1.00 90.38 74 ARG A N 1
ATOM 523 C CA . ARG A 1 74 ? -2.267 -2.618 25.350 1.00 90.38 74 ARG A CA 1
ATOM 524 C C . ARG A 1 74 ? -1.776 -1.427 26.170 1.00 90.38 74 ARG A C 1
ATOM 526 O O . ARG A 1 74 ? -1.796 -1.494 27.394 1.00 90.38 74 ARG A O 1
ATOM 533 N N . LEU A 1 75 ? -1.315 -0.360 25.517 1.00 92.38 75 LEU A N 1
ATOM 534 C CA . LEU A 1 75 ? -0.845 0.855 26.193 1.00 92.38 75 LEU A CA 1
ATOM 535 C C . LEU A 1 75 ? -1.987 1.617 26.878 1.00 92.38 75 LEU A C 1
ATOM 537 O O . LEU A 1 75 ? -1.759 2.251 27.903 1.00 92.38 75 LEU A O 1
ATOM 541 N N . ALA A 1 76 ? -3.203 1.523 26.342 1.00 89.50 76 ALA A N 1
ATOM 542 C CA . ALA A 1 76 ? -4.419 2.079 26.925 1.00 89.50 76 ALA A CA 1
ATOM 543 C C . ALA A 1 76 ? -5.035 1.183 28.015 1.00 89.50 76 ALA A C 1
ATOM 545 O O . ALA A 1 76 ? -6.129 1.467 28.487 1.00 89.50 76 ALA A O 1
ATOM 546 N N . GLY A 1 77 ? -4.371 0.089 28.405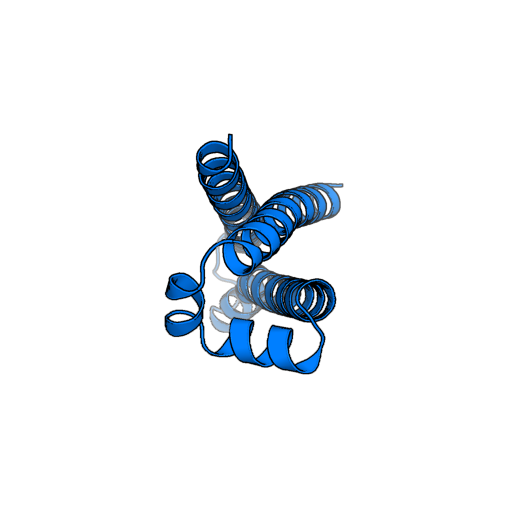 1.00 88.19 77 GLY A N 1
ATOM 547 C CA . GLY A 1 77 ? -4.874 -0.817 29.438 1.00 88.19 77 GLY A CA 1
ATOM 548 C C . GLY A 1 77 ? -6.083 -1.658 29.016 1.00 88.19 77 GLY A C 1
ATOM 549 O O . GLY A 1 77 ? -6.743 -2.220 29.882 1.00 88.19 77 GLY A O 1
ATOM 550 N N . GLY A 1 78 ? -6.366 -1.776 27.714 1.00 83.38 78 GLY A N 1
ATOM 551 C CA . GLY A 1 78 ? -7.519 -2.522 27.203 1.00 83.38 78 GLY A CA 1
ATOM 552 C C . GLY A 1 78 ? -8.842 -1.752 27.218 1.00 83.38 78 GLY A C 1
ATOM 553 O O . GLY A 1 78 ? -9.876 -2.340 26.924 1.00 83.38 78 GLY A O 1
ATOM 554 N N . ASP A 1 79 ? -8.826 -0.450 27.520 1.00 90.50 79 ASP A N 1
ATOM 555 C CA . ASP A 1 79 ? -10.025 0.404 27.504 1.00 90.50 79 ASP A CA 1
ATOM 556 C C . ASP A 1 79 ? -10.443 0.839 26.084 1.00 90.50 79 ASP A C 1
ATOM 558 O O . ASP A 1 79 ? -11.358 1.654 25.916 1.00 90.50 79 ASP A O 1
ATOM 562 N N . THR A 1 80 ? -9.785 0.341 25.027 1.00 90.00 80 THR A N 1
ATOM 563 C CA . THR A 1 80 ? -10.197 0.694 23.664 1.00 90.00 80 THR A CA 1
ATOM 564 C C . THR A 1 80 ? -11.464 -0.065 23.258 1.00 90.00 80 THR A C 1
ATOM 566 O O . THR A 1 80 ? -11.647 -1.220 23.636 1.00 90.00 80 THR A O 1
ATOM 569 N N . PRO A 1 81 ? -12.367 0.552 22.472 1.00 92.00 81 PRO A N 1
ATOM 570 C CA . PRO A 1 81 ? -13.575 -0.130 22.019 1.00 92.00 81 PRO A CA 1
ATOM 571 C C . PRO A 1 81 ? -13.261 -1.406 21.224 1.00 92.00 81 PRO A C 1
ATOM 573 O O . PRO A 1 81 ? -12.349 -1.403 20.400 1.00 92.00 81 PRO A O 1
ATOM 576 N N . ASP A 1 82 ? -14.094 -2.446 21.340 1.00 91.56 82 ASP A N 1
ATOM 577 C CA . ASP A 1 82 ? -13.906 -3.740 20.647 1.00 91.56 82 ASP A CA 1
ATOM 578 C C . ASP A 1 82 ? -13.726 -3.621 19.119 1.00 91.56 82 ASP A C 1
ATOM 580 O O . ASP A 1 82 ? -13.104 -4.461 18.460 1.00 91.56 82 ASP A O 1
ATOM 584 N N . TRP A 1 83 ? -14.285 -2.566 18.522 1.00 90.88 83 TRP A N 1
ATOM 585 C CA . TRP A 1 83 ? -14.188 -2.287 17.091 1.00 90.88 83 TRP A CA 1
ATOM 586 C C . TRP A 1 83 ? -12.900 -1.557 16.688 1.00 90.88 83 TRP A C 1
ATOM 588 O O . TRP A 1 83 ? -12.608 -1.499 15.493 1.00 90.88 83 TRP A O 1
ATOM 598 N N . TYR A 1 84 ? -12.116 -1.032 17.632 1.00 90.94 84 TYR A N 1
ATOM 599 C CA . TYR A 1 84 ? -10.949 -0.190 1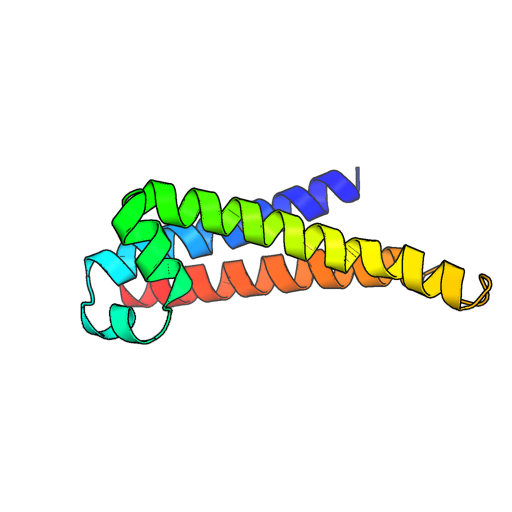7.370 1.00 90.94 84 TYR A CA 1
ATOM 600 C C . TYR A 1 84 ? -9.876 -0.924 16.560 1.00 90.94 84 TYR A C 1
ATOM 602 O O . TYR A 1 84 ? -9.558 -0.524 15.438 1.00 90.94 84 TYR A O 1
ATOM 610 N N . VAL A 1 85 ? -9.363 -2.049 17.071 1.00 90.69 85 VAL A N 1
ATOM 611 C CA . VAL A 1 85 ? -8.311 -2.825 16.390 1.00 90.69 85 VAL A CA 1
ATOM 612 C C . VAL A 1 85 ? -8.790 -3.391 15.040 1.00 90.69 85 VAL A C 1
ATOM 614 O O . VAL A 1 85 ? -8.073 -3.249 14.043 1.00 90.69 85 VAL A O 1
ATOM 617 N N . PRO A 1 86 ? -9.981 -4.019 14.931 1.00 92.19 86 PRO A N 1
ATOM 618 C CA . PRO A 1 86 ? -10.504 -4.463 13.639 1.00 92.19 86 PRO A CA 1
ATOM 619 C C . PRO A 1 86 ? -10.742 -3.314 12.650 1.00 92.19 86 PRO A C 1
ATOM 621 O O . PRO A 1 86 ? -10.476 -3.481 11.458 1.00 92.19 86 PRO A O 1
ATOM 624 N N . GLY A 1 87 ? -11.230 -2.170 13.136 1.00 91.62 87 GLY A N 1
ATOM 625 C CA . GLY A 1 87 ? -11.507 -0.976 12.343 1.00 91.62 87 GLY A CA 1
ATOM 626 C C . GLY A 1 87 ? -10.232 -0.361 11.783 1.00 91.62 87 GLY A C 1
ATOM 627 O O . GLY A 1 87 ? -10.138 -0.163 10.575 1.00 91.62 87 GLY A O 1
ATOM 628 N N . LEU A 1 88 ? -9.214 -0.161 12.625 1.00 92.06 88 LEU A N 1
ATOM 629 C CA . LEU A 1 88 ? -7.915 0.357 12.201 1.00 92.06 88 LEU A CA 1
ATOM 630 C C . LEU A 1 88 ? -7.290 -0.525 11.115 1.00 92.06 88 LEU A C 1
ATOM 632 O O . LEU A 1 88 ? -6.902 -0.016 10.065 1.00 92.06 88 LEU A O 1
ATOM 636 N N . ARG A 1 89 ? -7.256 -1.851 11.321 1.00 93.44 89 ARG A N 1
ATOM 637 C CA . ARG A 1 89 ? -6.750 -2.791 10.308 1.00 93.44 89 ARG A CA 1
ATOM 638 C C . ARG A 1 89 ? -7.488 -2.632 8.981 1.00 93.44 89 ARG A C 1
ATOM 640 O O . ARG A 1 89 ? -6.850 -2.541 7.937 1.00 93.44 89 ARG A O 1
ATOM 647 N N . ALA A 1 90 ? -8.821 -2.615 9.009 1.00 92.88 90 ALA A N 1
ATOM 648 C CA . ALA A 1 90 ? -9.627 -2.492 7.798 1.00 92.88 90 ALA A CA 1
ATOM 649 C C . ALA A 1 90 ? -9.357 -1.168 7.069 1.00 92.88 90 ALA A C 1
ATOM 651 O O . ALA A 1 90 ? -9.123 -1.187 5.862 1.00 92.88 90 ALA A O 1
ATOM 652 N N . THR A 1 91 ? -9.327 -0.052 7.799 1.00 93.50 91 THR A N 1
ATOM 653 C CA . THR A 1 91 ? -9.059 1.282 7.250 1.00 93.50 91 THR A CA 1
ATOM 654 C C . THR A 1 91 ? -7.671 1.370 6.630 1.00 93.50 91 THR A C 1
ATOM 656 O O . THR A 1 91 ? -7.541 1.848 5.508 1.00 93.50 91 THR A O 1
ATOM 659 N N . VAL A 1 92 ? -6.639 0.864 7.311 1.00 92.69 92 VAL A N 1
ATOM 660 C CA . VAL A 1 92 ? -5.263 0.879 6.799 1.00 92.69 92 VAL A CA 1
ATOM 661 C C . VAL A 1 92 ? -5.152 0.033 5.529 1.00 92.69 92 VAL A C 1
ATOM 663 O O . VAL A 1 92 ? -4.701 0.529 4.499 1.00 92.69 92 VAL A O 1
ATOM 666 N N . TYR A 1 93 ? -5.622 -1.218 5.552 1.00 91.12 93 TYR A N 1
ATOM 667 C CA . TYR A 1 93 ? -5.520 -2.096 4.385 1.00 91.12 93 TYR A CA 1
ATOM 668 C C . TYR A 1 93 ? -6.337 -1.592 3.189 1.00 91.12 93 TYR A C 1
ATOM 670 O O . TYR A 1 93 ? -5.804 -1.520 2.082 1.00 91.12 93 TYR A O 1
ATOM 678 N N . LEU A 1 94 ? -7.610 -1.233 3.390 1.00 92.06 94 LEU A N 1
ATOM 679 C CA . LEU A 1 94 ? -8.485 -0.786 2.300 1.00 92.06 94 LEU A CA 1
ATOM 680 C C . LEU A 1 94 ? -8.126 0.611 1.805 1.00 92.06 94 LEU A C 1
ATOM 682 O O . LEU A 1 94 ? -8.170 0.846 0.599 1.00 92.06 94 LEU A O 1
ATOM 686 N N . GLY A 1 95 ? -7.749 1.521 2.703 1.00 90.69 95 GLY A N 1
ATOM 687 C CA . GLY A 1 95 ? -7.304 2.863 2.341 1.00 90.69 95 GLY A CA 1
ATOM 688 C C . GLY A 1 95 ? -6.068 2.807 1.449 1.00 90.69 95 GLY A C 1
ATOM 689 O O . GLY A 1 95 ? -6.070 3.378 0.360 1.00 90.69 95 GLY A O 1
ATOM 690 N N . CYS A 1 96 ? -5.055 2.030 1.846 1.00 89.94 96 CYS A N 1
ATOM 691 C CA . CYS A 1 96 ? -3.866 1.816 1.025 1.00 89.94 96 CYS A CA 1
ATOM 692 C C . CYS A 1 96 ? -4.189 1.105 -0.297 1.00 89.94 96 CYS A C 1
ATOM 694 O O . CYS A 1 96 ? -3.726 1.548 -1.345 1.00 89.94 96 CYS A O 1
ATOM 696 N N . ALA A 1 97 ? -4.997 0.039 -0.275 1.00 89.44 97 ALA A N 1
ATOM 697 C CA . ALA A 1 97 ? -5.418 -0.668 -1.487 1.00 89.44 97 ALA A CA 1
ATOM 698 C C . ALA A 1 97 ? -6.093 0.272 -2.497 1.00 89.44 97 ALA A C 1
ATOM 700 O O . ALA A 1 97 ? -5.741 0.279 -3.676 1.00 89.44 97 ALA A O 1
ATOM 701 N N . THR A 1 98 ? -7.031 1.090 -2.013 1.00 92.69 98 THR A N 1
ATOM 702 C CA . THR A 1 98 ? -7.777 2.058 -2.823 1.00 92.69 98 THR A CA 1
ATOM 703 C C . THR A 1 98 ? -6.843 3.120 -3.381 1.00 92.69 98 THR A C 1
ATOM 705 O O . THR A 1 98 ? -6.867 3.376 -4.579 1.00 92.69 98 THR A O 1
ATOM 708 N N . TRP A 1 99 ? -5.978 3.698 -2.544 1.00 89.88 99 TRP A N 1
ATOM 709 C CA . TRP A 1 99 ? -5.025 4.717 -2.971 1.00 89.88 99 TRP A CA 1
ATOM 710 C C . TRP A 1 99 ? -4.081 4.206 -4.063 1.00 89.88 99 TRP A C 1
ATOM 712 O O . TRP A 1 99 ? -3.985 4.817 -5.124 1.00 89.88 99 TRP A O 1
ATOM 722 N N . PHE A 1 100 ? -3.429 3.060 -3.847 1.00 90.56 100 PHE A N 1
ATOM 723 C CA . PHE A 1 100 ? -2.513 2.490 -4.837 1.00 90.56 100 PHE A CA 1
ATOM 724 C C . PHE A 1 100 ? -3.235 2.087 -6.127 1.00 90.56 100 PHE A C 1
ATOM 726 O O . PHE A 1 100 ? -2.727 2.333 -7.218 1.00 90.56 100 PHE A O 1
ATOM 733 N N . GLY A 1 101 ? -4.450 1.542 -6.018 1.00 89.06 101 GLY A N 1
ATOM 734 C CA . GLY A 1 101 ? -5.287 1.270 -7.183 1.00 89.06 101 GLY A CA 1
ATOM 735 C C . GLY A 1 101 ? -5.611 2.539 -7.977 1.00 89.06 101 GLY A C 1
ATOM 736 O O . GLY A 1 101 ? -5.441 2.562 -9.191 1.00 89.06 101 GLY A O 1
ATOM 737 N N . LEU A 1 102 ? -6.024 3.619 -7.309 1.00 89.50 102 LEU A N 1
ATOM 738 C CA . LEU A 1 102 ? -6.345 4.887 -7.970 1.00 89.50 102 LEU A CA 1
ATOM 739 C C . LEU A 1 102 ? -5.122 5.515 -8.641 1.00 89.50 102 LEU A C 1
ATOM 741 O O . LEU A 1 102 ? -5.215 5.909 -9.799 1.00 89.50 102 LEU A O 1
ATOM 745 N N . ILE A 1 103 ? -3.980 5.571 -7.952 1.00 82.81 103 ILE A N 1
ATOM 746 C CA . ILE A 1 103 ? -2.738 6.120 -8.512 1.00 82.81 103 ILE A CA 1
ATOM 747 C C . ILE A 1 103 ? -2.261 5.293 -9.706 1.00 82.81 103 ILE A C 1
ATOM 749 O O . ILE A 1 103 ? -1.925 5.859 -10.746 1.00 82.81 103 ILE A O 1
ATOM 753 N N . GLY A 1 104 ? -2.285 3.962 -9.593 1.00 84.88 104 GLY A N 1
ATOM 754 C CA . GLY A 1 104 ? -1.926 3.087 -10.701 1.00 84.88 104 GLY A CA 1
ATOM 755 C C . GLY A 1 104 ? -2.832 3.307 -11.914 1.00 84.88 104 GLY A C 1
ATOM 756 O O . GLY A 1 104 ? -2.321 3.505 -13.013 1.00 84.88 104 GLY A O 1
ATOM 757 N N . LEU A 1 105 ? -4.158 3.346 -11.724 1.00 88.12 105 LEU A N 1
ATOM 758 C CA . LEU A 1 105 ? -5.122 3.574 -12.809 1.00 88.12 105 LEU A CA 1
ATOM 759 C C . LEU A 1 105 ? -4.940 4.952 -13.447 1.00 88.12 105 LEU A C 1
ATOM 761 O O . LEU A 1 105 ? -4.906 5.056 -14.669 1.00 88.12 105 LEU A O 1
ATOM 765 N N . TRP A 1 106 ? -4.800 5.992 -12.623 1.00 84.88 106 TRP A N 1
ATOM 766 C CA . TRP A 1 106 ? -4.601 7.369 -13.066 1.00 84.88 106 TRP A CA 1
ATOM 767 C C . TRP A 1 106 ? -3.357 7.508 -13.939 1.00 84.88 106 TRP A C 1
ATOM 769 O O . TRP A 1 106 ? -3.405 8.055 -15.035 1.00 84.88 106 TRP A O 1
ATOM 779 N N . ASN A 1 107 ? -2.229 6.975 -13.489 1.00 80.94 107 ASN A N 1
ATOM 780 C CA . ASN A 1 107 ? -0.997 7.041 -14.261 1.00 80.94 107 ASN A CA 1
ATOM 781 C C . ASN A 1 107 ? -1.080 6.186 -15.535 1.00 80.94 107 ASN A C 1
ATOM 783 O O . ASN A 1 107 ? -0.560 6.591 -16.569 1.00 80.94 107 ASN A O 1
ATOM 787 N N . PHE A 1 108 ? -1.754 5.031 -15.490 1.00 80.31 108 PHE A N 1
ATOM 788 C CA . PHE A 1 108 ? -2.015 4.229 -16.688 1.00 80.31 108 PHE A CA 1
ATOM 789 C C . PHE A 1 108 ? -2.872 4.966 -17.718 1.00 80.31 108 PHE A C 1
ATOM 791 O O . PHE A 1 108 ? -2.589 4.873 -18.908 1.00 80.31 108 PHE A O 1
ATOM 798 N N . SER A 1 109 ? -3.887 5.720 -17.291 1.00 81.62 109 SER A N 1
ATOM 799 C CA . SER A 1 109 ? -4.737 6.469 -18.220 1.00 81.62 109 SER A CA 1
ATOM 800 C C . SER A 1 109 ? -4.006 7.620 -18.913 1.00 81.62 109 SER A C 1
ATOM 802 O O . SER A 1 109 ? -4.464 8.063 -19.952 1.00 81.62 109 SER A O 1
ATOM 804 N N . HIS A 1 110 ? -2.888 8.103 -18.361 1.00 76.62 110 HIS A N 1
ATOM 805 C CA . HIS A 1 110 ? -2.034 9.116 -19.000 1.00 76.62 110 HIS A CA 1
ATOM 806 C C . HIS A 1 110 ? -1.066 8.525 -20.040 1.00 76.62 110 HIS A C 1
ATOM 808 O O . HIS A 1 110 ? -0.336 9.270 -20.690 1.00 76.62 110 HIS A O 1
ATOM 814 N N . LEU A 1 111 ? -1.018 7.195 -20.162 1.00 66.69 111 LEU A N 1
ATOM 815 C CA . LEU A 1 111 ? -0.170 6.470 -21.112 1.00 66.69 111 LEU A CA 1
ATOM 816 C C . LEU A 1 111 ? -0.938 5.958 -22.343 1.00 66.69 111 LEU A C 1
ATOM 818 O O . LEU A 1 111 ? -0.301 5.465 -23.274 1.00 66.69 111 LEU A O 1
ATOM 822 N N . LEU A 1 112 ? -2.273 6.032 -22.319 1.00 60.66 112 LEU A N 1
ATOM 823 C CA . LEU A 1 112 ? -3.187 5.693 -23.417 1.00 60.66 112 LEU A CA 1
ATOM 824 C C . LEU A 1 112 ? -3.583 6.959 -24.180 1.00 60.66 112 LEU A C 1
ATOM 826 O O . LEU A 1 112 ? -3.718 6.854 -25.418 1.00 60.66 112 LEU A O 1
#

Radius of gyration: 16.64 Å; chains: 1; bounding box: 35×29×53 Å

pLDDT: mean 83.18, std 10.51, range [49.25, 93.5]

Secondary structure (DSSP, 8-state):
-HHHHHHHHHHHHHHHHHHHHHHHHHH-SGGGGT-HHHHHHHHHHHHHHHHHHHHHHHHHHHHHHHHHHHHHHHHTTT-S-TTHHHHHHHHHHHHHHHHHHHHHHHHHHT--

Foldseek 3Di:
DVVVVLVVLLCQLLVLLLVLVLVCVVVDPVVLVPDPQLNVLCVVLNSNRSSVVVSVVVSVVLVCQLQVQVVVCVVVVNPDDPCRSVVSNNCSSNVNSVVSNVNSVVSVVVVD

Sequence (112 aa):
MRRVTLAAALLVGKGLDAVSTVVVLRLSDSVRESVPLSRALMAWLGPVGGMALLTAVTMVVVGLLAESGVLIDRLAGGDTPDWYVPGLRATVYLGCATWFGLIGLWNFSHLL

Organism: NCBI:txid3032001